Protein AF-A0A5C7Q0C4-F1 (afdb_monomer)

Solvent-accessible surface area (backbone atoms only — not comparable to full-atom values): 9258 Å² total; per-residue (Å²): 86,28,36,40,29,31,13,79,86,42,57,21,66,56,29,25,57,59,43,41,73,70,80,34,58,48,47,46,61,44,38,43,40,74,42,66,44,93,83,44,92,63,40,52,72,41,86,42,77,43,59,62,50,80,38,37,28,36,32,56,54,53,90,86,49,66,60,57,66,54,53,40,36,75,71,54,49,24,75,45,70,42,64,53,96,91,36,72,35,67,39,52,70,66,57,52,50,52,51,50,52,50,31,51,51,38,39,49,55,40,53,48,58,60,64,70,50,72,87,70,46,64,69,42,78,35,30,27,74,51,69,100,58,44,77,37,54,25,32,29,69,38,63,56,64,64,30,28,36,30,28,53,65,94,44,86,87,58,79,68,43,81,41,50,55,89,31,50,86

Sequence (169 aa):
MFLVARSINVSPIRAEALIMQHDVPAYCPKDSLLIRNRGDRHGSLRLHQKPLFPGYVFVLGSERGLQIPDVLQRKGYVVRFVTLAGKYLSLTPNEVLAVSRTEAALYQAANERTRQTPLLKSGDAVTIIRGILSGRKVCVRDVRGRQALVQVTDRPGTAPVFVSLSDLS

Structure (mmCIF, N/CA/C/O backbone):
data_AF-A0A5C7Q0C4-F1
#
_entry.id   AF-A0A5C7Q0C4-F1
#
loop_
_atom_site.group_PDB
_atom_site.id
_atom_site.type_symbol
_atom_site.label_atom_id
_atom_site.label_alt_id
_atom_site.label_comp_id
_atom_site.label_asym_id
_atom_site.label_entity_id
_atom_site.label_seq_id
_atom_site.pdbx_PDB_ins_code
_atom_site.Cartn_x
_atom_site.Cartn_y
_atom_site.Cartn_z
_atom_site.occupancy
_atom_site.B_iso_or_equiv
_atom_site.auth_seq_id
_atom_site.auth_comp_id
_atom_site.auth_asym_id
_atom_site.auth_atom_id
_atom_site.pdbx_PDB_model_num
ATOM 1 N N . MET A 1 1 ? 17.059 4.331 -11.012 1.00 85.25 1 MET A N 1
ATOM 2 C CA . MET A 1 1 ? 15.799 4.851 -11.586 1.00 85.25 1 MET A CA 1
ATOM 3 C C . MET A 1 1 ? 14.764 3.747 -11.478 1.00 85.25 1 MET A C 1
ATOM 5 O O . MET A 1 1 ? 15.151 2.588 -11.582 1.00 85.25 1 MET A O 1
ATOM 9 N N . PHE A 1 2 ? 13.502 4.073 -11.212 1.00 87.94 2 PHE A N 1
ATOM 10 C CA . PHE A 1 2 ? 12.447 3.062 -11.114 1.00 87.94 2 PHE A CA 1
ATOM 11 C C . PHE A 1 2 ? 11.597 3.077 -12.376 1.00 87.94 2 PHE A C 1
ATOM 13 O O . PHE A 1 2 ? 11.107 4.126 -12.766 1.00 87.94 2 PHE A O 1
ATOM 20 N N . LEU A 1 3 ? 11.418 1.931 -13.015 1.00 90.19 3 LEU A N 1
ATOM 21 C CA . LEU A 1 3 ? 10.507 1.758 -14.136 1.00 90.19 3 LEU A CA 1
ATOM 22 C C . LEU A 1 3 ? 9.135 1.349 -13.606 1.00 90.19 3 LEU A C 1
ATOM 24 O O . LEU A 1 3 ? 9.033 0.523 -12.696 1.00 90.19 3 LEU A O 1
ATOM 28 N N . VAL A 1 4 ? 8.073 1.906 -14.182 1.00 90.88 4 VAL A N 1
ATOM 29 C CA . VAL A 1 4 ? 6.704 1.538 -13.805 1.00 90.88 4 VAL A CA 1
ATOM 30 C C . VAL A 1 4 ? 6.261 0.332 -14.624 1.00 90.88 4 VAL A C 1
ATOM 32 O O . VAL A 1 4 ? 6.190 0.387 -15.853 1.00 90.88 4 VAL A O 1
ATOM 35 N N . ALA A 1 5 ? 5.934 -0.762 -13.944 1.00 90.81 5 ALA A N 1
ATOM 36 C CA . ALA A 1 5 ? 5.524 -2.015 -14.557 1.00 90.81 5 ALA A CA 1
ATOM 37 C C . ALA A 1 5 ? 4.072 -2.346 -14.195 1.00 90.81 5 ALA A C 1
ATOM 39 O O . ALA A 1 5 ? 3.643 -2.162 -13.057 1.00 90.81 5 ALA A O 1
ATOM 40 N N . ARG A 1 6 ? 3.295 -2.840 -15.161 1.00 91.12 6 ARG A N 1
ATOM 41 C CA . ARG A 1 6 ? 1.900 -3.244 -14.964 1.00 91.12 6 ARG A CA 1
ATOM 42 C C . ARG A 1 6 ? 1.813 -4.745 -14.689 1.00 91.12 6 ARG A C 1
ATOM 44 O O . ARG A 1 6 ? 2.233 -5.538 -15.526 1.00 91.12 6 ARG A O 1
ATOM 51 N N . SER A 1 7 ? 1.196 -5.136 -13.578 1.00 85.44 7 SER A N 1
ATOM 52 C CA . SER A 1 7 ? 0.879 -6.521 -13.212 1.00 85.44 7 SER A CA 1
ATOM 53 C C . SER A 1 7 ? -0.636 -6.732 -13.215 1.00 85.44 7 SER A C 1
ATOM 55 O O . SER A 1 7 ? -1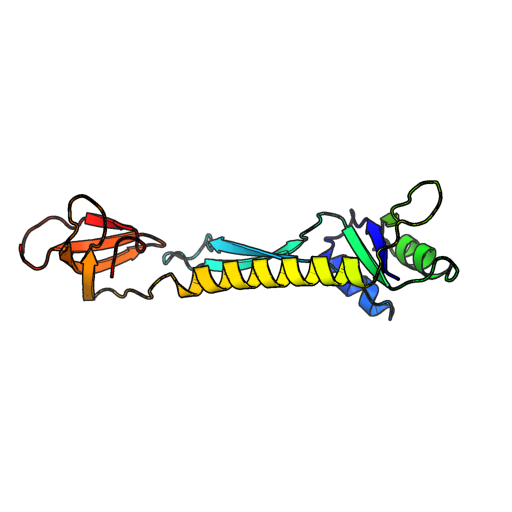.336 -6.180 -12.372 1.00 85.44 7 SER A O 1
ATOM 57 N N . ILE A 1 8 ? -1.158 -7.501 -14.175 1.00 73.94 8 ILE A N 1
ATOM 58 C CA . ILE A 1 8 ? -2.601 -7.817 -14.268 1.00 73.94 8 ILE A CA 1
ATOM 59 C C . ILE A 1 8 ? -2.873 -9.267 -13.845 1.00 73.94 8 ILE A C 1
ATOM 61 O O . ILE A 1 8 ? -3.895 -9.540 -13.226 1.00 73.94 8 ILE A O 1
ATOM 65 N N . ASN A 1 9 ? -1.945 -10.185 -14.135 1.00 77.31 9 ASN A N 1
ATOM 66 C CA . ASN A 1 9 ? -2.131 -11.623 -13.904 1.00 77.31 9 ASN A CA 1
ATOM 67 C C . ASN A 1 9 ? -1.897 -12.041 -12.445 1.00 77.31 9 ASN A C 1
ATOM 69 O O . ASN A 1 9 ? -2.362 -13.091 -12.011 1.00 77.31 9 ASN A O 1
ATOM 73 N N . VAL A 1 10 ? -1.176 -11.222 -11.681 1.00 84.12 10 VAL A N 1
ATOM 74 C CA . VAL A 1 10 ? -0.916 -11.423 -10.254 1.00 84.12 10 VAL A CA 1
ATOM 75 C C . VAL A 1 10 ? -1.104 -10.103 -9.510 1.00 84.12 10 VAL A C 1
ATOM 77 O O . VAL A 1 10 ? -0.961 -9.023 -10.091 1.00 84.12 10 VAL A O 1
ATOM 80 N N . SER A 1 11 ? -1.442 -10.160 -8.217 1.00 89.75 11 SER A N 1
ATOM 81 C CA . SER A 1 11 ? -1.541 -8.935 -7.418 1.00 89.75 11 SER A CA 1
ATOM 82 C C . SER A 1 11 ? -0.186 -8.205 -7.409 1.00 89.75 11 SER A C 1
ATOM 84 O O . SER A 1 11 ? 0.846 -8.870 -7.337 1.00 89.75 11 SER A O 1
ATOM 86 N N . PRO A 1 12 ? -0.142 -6.862 -7.452 1.00 90.81 12 PRO A N 1
ATOM 87 C CA . PRO A 1 12 ? 1.120 -6.116 -7.448 1.00 90.81 12 PRO A CA 1
ATOM 88 C C . PRO A 1 12 ? 2.040 -6.422 -6.261 1.00 90.81 12 PRO A C 1
ATOM 90 O O . PRO A 1 12 ? 3.251 -6.483 -6.427 1.00 90.81 12 PRO A O 1
ATOM 93 N N . ILE A 1 13 ? 1.464 -6.705 -5.087 1.00 92.06 13 ILE A N 1
ATOM 94 C CA . ILE A 1 13 ? 2.213 -7.133 -3.894 1.00 92.06 13 ILE A CA 1
ATOM 95 C C . ILE A 1 13 ? 2.885 -8.495 -4.133 1.00 92.06 13 ILE A C 1
ATOM 97 O O . ILE A 1 13 ? 4.017 -8.723 -3.720 1.00 92.06 13 ILE A O 1
ATOM 101 N N . ARG A 1 14 ? 2.209 -9.414 -4.834 1.00 91.06 14 ARG A N 1
ATOM 102 C CA . ARG A 1 14 ? 2.799 -10.700 -5.221 1.00 91.06 14 ARG A CA 1
ATOM 103 C C . ARG A 1 14 ? 3.819 -10.533 -6.346 1.00 91.06 14 ARG A C 1
ATOM 105 O O . ARG A 1 14 ? 4.831 -11.221 -6.328 1.00 91.06 14 ARG A O 1
ATOM 112 N N . ALA A 1 15 ? 3.570 -9.631 -7.297 1.00 90.81 15 ALA A N 1
ATOM 113 C CA . ALA A 1 15 ? 4.516 -9.296 -8.357 1.00 90.81 15 ALA A CA 1
ATOM 114 C C . ALA A 1 15 ? 5.828 -8.755 -7.777 1.00 90.81 15 ALA A C 1
ATOM 116 O O . ALA A 1 15 ? 6.882 -9.234 -8.165 1.00 90.81 15 ALA A O 1
ATOM 117 N N . GLU A 1 16 ? 5.763 -7.828 -6.813 1.00 93.06 16 GLU A N 1
ATOM 118 C CA . GLU A 1 16 ? 6.921 -7.322 -6.059 1.00 93.06 16 GLU A CA 1
ATOM 119 C C . GLU A 1 16 ? 7.762 -8.478 -5.505 1.00 93.06 16 GLU A C 1
ATOM 121 O O . GLU A 1 16 ? 8.934 -8.604 -5.855 1.00 93.06 16 GLU A O 1
ATOM 126 N N . ALA A 1 17 ? 7.147 -9.377 -4.730 1.00 91.81 17 ALA A N 1
ATOM 127 C CA . ALA A 1 17 ? 7.847 -10.518 -4.143 1.00 91.81 17 ALA A CA 1
ATOM 128 C C . ALA A 1 17 ? 8.463 -11.450 -5.202 1.00 91.81 17 ALA A C 1
ATOM 130 O O . ALA A 1 17 ? 9.594 -11.900 -5.041 1.00 91.81 17 ALA A O 1
ATOM 131 N N . LEU A 1 18 ? 7.739 -11.729 -6.292 1.00 90.12 18 LEU A N 1
ATOM 132 C CA . LEU A 1 18 ? 8.231 -12.577 -7.380 1.00 90.12 18 LEU A CA 1
ATOM 133 C C . LEU A 1 18 ? 9.385 -11.927 -8.141 1.00 90.12 18 LEU A C 1
ATOM 135 O O . LEU A 1 18 ? 10.317 -12.626 -8.501 1.00 90.12 18 LEU A O 1
ATOM 139 N N . ILE A 1 19 ? 9.355 -10.615 -8.376 1.00 89.75 19 ILE A N 1
ATOM 140 C CA . ILE A 1 19 ? 10.435 -9.888 -9.058 1.00 89.75 19 ILE A CA 1
ATOM 141 C C . ILE A 1 19 ? 11.697 -9.875 -8.185 1.00 89.75 19 ILE A C 1
ATOM 143 O O . ILE A 1 19 ? 12.787 -10.145 -8.687 1.00 89.75 19 ILE A O 1
ATOM 147 N N . MET A 1 20 ? 11.543 -9.665 -6.873 1.00 89.56 20 MET A N 1
ATOM 148 C CA . MET A 1 20 ? 12.658 -9.696 -5.920 1.00 89.56 20 MET A CA 1
ATOM 149 C C . MET A 1 20 ? 13.356 -11.063 -5.840 1.00 89.56 20 MET A C 1
ATOM 151 O O . MET A 1 20 ? 14.541 -11.108 -5.532 1.00 89.56 20 MET A O 1
ATOM 155 N N . GLN A 1 21 ? 12.673 -12.170 -6.161 1.00 89.19 21 GLN A N 1
ATOM 156 C CA . GLN A 1 21 ? 13.293 -13.506 -6.249 1.00 89.19 21 GLN A CA 1
ATOM 157 C C . GLN A 1 21 ? 14.274 -13.661 -7.424 1.00 89.19 21 GLN A C 1
ATOM 159 O O . GLN A 1 21 ? 15.003 -14.646 -7.467 1.00 89.19 21 GLN A O 1
ATOM 164 N N . HIS A 1 22 ? 14.277 -12.734 -8.387 1.00 83.56 22 HIS A N 1
ATOM 165 C CA . HIS A 1 22 ? 15.221 -12.712 -9.517 1.00 83.56 22 HIS A CA 1
ATOM 166 C C . HIS A 1 22 ? 16.303 -11.644 -9.317 1.00 83.56 22 HIS A C 1
ATOM 168 O O . HIS A 1 22 ? 16.831 -11.128 -10.297 1.00 83.56 22 HIS A O 1
ATOM 174 N N . ASP A 1 23 ? 16.576 -11.261 -8.065 1.00 85.88 23 ASP A N 1
ATOM 175 C CA . ASP A 1 23 ? 17.553 -10.229 -7.686 1.00 85.88 23 ASP A CA 1
ATOM 176 C C . ASP A 1 23 ? 17.301 -8.856 -8.331 1.00 85.88 23 ASP A C 1
ATOM 178 O O . ASP A 1 23 ? 18.199 -8.024 -8.468 1.00 85.88 23 ASP A O 1
ATOM 182 N N . VAL A 1 24 ? 16.048 -8.584 -8.709 1.00 87.81 24 VAL A N 1
ATOM 183 C CA . VAL A 1 24 ? 15.625 -7.282 -9.221 1.00 87.81 24 VAL A CA 1
ATOM 184 C C . VAL A 1 24 ? 14.886 -6.541 -8.107 1.00 87.81 24 VAL A C 1
ATOM 186 O O . VAL A 1 24 ? 13.803 -6.974 -7.702 1.00 87.81 24 VAL A O 1
ATOM 189 N N . PRO A 1 25 ? 15.412 -5.410 -7.602 1.00 90.44 25 PRO A N 1
ATOM 190 C CA . PRO A 1 25 ? 14.713 -4.649 -6.579 1.00 90.44 25 PRO A CA 1
ATOM 191 C C . PRO A 1 25 ? 13.375 -4.134 -7.115 1.00 90.44 25 PRO A C 1
ATOM 193 O O . PRO A 1 25 ? 13.315 -3.485 -8.161 1.00 90.44 25 PRO A O 1
ATOM 196 N N . ALA A 1 26 ? 12.300 -4.410 -6.385 1.00 92.25 26 ALA A N 1
ATOM 197 C CA . ALA A 1 26 ? 10.957 -3.966 -6.714 1.00 92.25 26 ALA A CA 1
ATOM 198 C C . ALA A 1 26 ? 10.303 -3.336 -5.487 1.00 92.25 26 ALA A C 1
ATOM 200 O O . ALA A 1 26 ? 10.662 -3.633 -4.351 1.00 92.25 26 ALA A O 1
ATOM 201 N N . TYR A 1 27 ? 9.357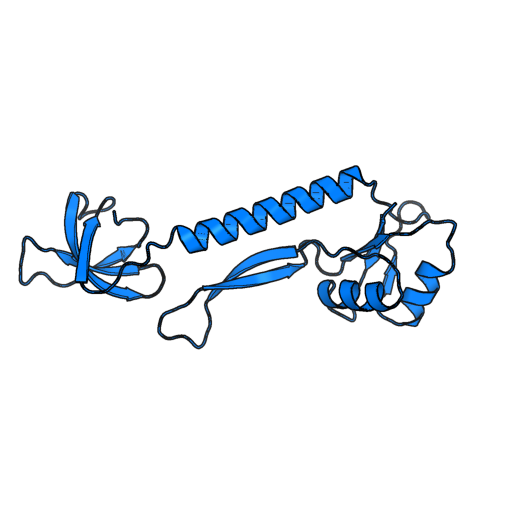 -2.444 -5.741 1.00 94.50 27 TYR A N 1
ATOM 202 C CA . TYR A 1 27 ? 8.612 -1.734 -4.723 1.00 94.50 27 TYR A CA 1
ATOM 203 C C . TYR A 1 27 ? 7.155 -1.598 -5.163 1.00 94.50 27 TYR A C 1
ATOM 205 O O . TYR A 1 27 ? 6.847 -1.020 -6.208 1.00 94.50 27 TYR A O 1
ATOM 213 N N . CYS A 1 28 ? 6.244 -2.149 -4.369 1.00 94.69 28 CYS A N 1
ATOM 214 C CA . CYS A 1 28 ? 4.806 -1.973 -4.517 1.00 94.69 28 CYS A CA 1
ATOM 215 C C . CYS A 1 28 ? 4.306 -1.128 -3.340 1.00 94.69 28 CYS A C 1
ATOM 217 O O . CYS A 1 28 ? 4.139 -1.682 -2.255 1.00 94.69 28 CYS A O 1
ATOM 219 N N . PRO A 1 29 ? 4.005 0.169 -3.536 1.00 93.81 29 PRO A N 1
ATOM 220 C CA . PRO A 1 29 ? 3.433 1.001 -2.482 1.00 93.81 29 PRO A CA 1
ATOM 221 C C . PRO A 1 29 ? 2.095 0.439 -1.988 1.00 93.81 29 PRO A C 1
ATOM 223 O O . PRO A 1 29 ? 1.243 0.055 -2.803 1.00 93.81 29 PRO A O 1
ATOM 226 N N . LYS A 1 30 ? 1.891 0.395 -0.668 1.00 93.88 30 LYS A N 1
ATOM 227 C CA . LYS A 1 30 ? 0.708 -0.215 -0.040 1.00 93.88 30 LYS A CA 1
ATOM 228 C C . LYS A 1 30 ? -0.153 0.851 0.638 1.00 93.88 30 LYS A C 1
ATOM 230 O O . LYS A 1 30 ? 0.337 1.774 1.275 1.00 93.88 30 LYS A O 1
ATOM 235 N N . ASP A 1 31 ? -1.464 0.707 0.507 1.00 90.38 31 ASP A N 1
ATOM 236 C CA . ASP A 1 31 ? -2.463 1.403 1.311 1.00 90.38 31 ASP A CA 1
ATOM 237 C C . ASP A 1 31 ? -2.862 0.501 2.484 1.00 90.38 31 ASP A C 1
ATOM 239 O O . ASP A 1 31 ? -3.152 -0.689 2.309 1.00 90.38 31 ASP A O 1
ATOM 243 N N . SER A 1 32 ? -2.855 1.075 3.682 1.00 87.50 32 SER A N 1
ATOM 244 C CA . SER A 1 32 ? -3.148 0.384 4.931 1.00 87.50 32 SER A CA 1
ATOM 245 C C . SER A 1 32 ? -4.564 0.719 5.376 1.00 87.50 32 SER A C 1
ATOM 247 O O . SER A 1 32 ? -4.872 1.847 5.752 1.00 87.50 32 SER A O 1
ATOM 249 N N . LEU A 1 33 ? -5.439 -0.281 5.361 1.00 81.31 33 LEU A N 1
ATOM 250 C CA . LEU A 1 33 ? -6.840 -0.147 5.738 1.00 81.31 33 LEU A CA 1
ATOM 251 C C . LEU A 1 33 ? -7.164 -1.013 6.946 1.00 81.31 33 LEU A C 1
ATOM 253 O O . LEU A 1 33 ? -6.656 -2.119 7.091 1.00 81.31 33 LEU A O 1
ATOM 257 N N . LEU A 1 34 ? -8.082 -0.545 7.786 1.00 78.19 34 LEU A N 1
ATOM 258 C CA . LEU A 1 34 ? -8.664 -1.376 8.833 1.00 78.19 34 LEU A CA 1
ATOM 259 C C . LEU A 1 34 ? -9.902 -2.080 8.294 1.00 78.19 34 LEU A C 1
ATOM 261 O O . LEU A 1 34 ? -10.876 -1.429 7.917 1.00 78.19 34 LEU A O 1
ATOM 265 N N . ILE A 1 35 ? -9.872 -3.409 8.282 1.00 77.62 35 ILE A N 1
ATOM 266 C CA . ILE A 1 35 ? -11.001 -4.242 7.872 1.00 77.62 35 ILE A CA 1
ATOM 267 C C . ILE A 1 35 ? -11.511 -5.009 9.089 1.00 77.62 35 ILE A C 1
ATOM 269 O O . ILE A 1 35 ? -10.739 -5.518 9.901 1.00 77.62 35 ILE A O 1
ATOM 273 N N . ARG A 1 36 ? -12.836 -5.093 9.221 1.00 66.62 36 ARG A N 1
ATOM 274 C CA . ARG A 1 36 ? -13.491 -5.890 10.261 1.00 66.62 36 ARG A CA 1
ATOM 275 C C . ARG A 1 36 ? -13.414 -7.374 9.904 1.00 66.62 36 ARG A C 1
ATOM 277 O O . ARG A 1 36 ? -13.800 -7.760 8.800 1.00 66.62 36 ARG A O 1
ATOM 284 N N . ASN A 1 37 ? -12.990 -8.213 10.846 1.00 69.00 37 ASN A N 1
ATOM 285 C CA . ASN A 1 37 ? -13.086 -9.661 10.672 1.00 69.00 37 ASN A CA 1
ATOM 286 C C . ASN A 1 37 ? -14.556 -10.085 10.587 1.00 69.00 37 ASN A C 1
ATOM 288 O O . ASN A 1 37 ? -15.312 -9.923 11.543 1.00 69.00 37 ASN A O 1
ATOM 292 N N . ARG A 1 38 ? -14.958 -10.675 9.456 1.00 57.16 38 ARG A N 1
ATOM 293 C CA . ARG A 1 38 ? -16.337 -11.149 9.236 1.00 57.16 38 ARG A CA 1
ATOM 294 C C . ARG A 1 38 ? -16.728 -12.386 10.065 1.00 57.16 38 ARG A C 1
ATOM 296 O O . ARG A 1 38 ? -17.880 -12.787 10.004 1.00 57.16 38 ARG A O 1
ATOM 303 N N . GLY A 1 39 ? -15.815 -12.957 10.851 1.00 58.50 39 GLY A N 1
ATOM 304 C CA . GLY A 1 39 ? -16.079 -14.115 11.719 1.00 58.50 39 GLY A CA 1
ATOM 305 C C . GLY A 1 39 ? -15.973 -13.840 13.218 1.00 58.50 39 GLY A C 1
ATOM 306 O O . GLY A 1 39 ? -16.218 -14.739 14.014 1.00 58.50 39 GLY A O 1
ATOM 307 N N . ASP A 1 40 ? -15.604 -12.623 13.621 1.00 58.91 40 ASP A N 1
ATOM 308 C CA . ASP A 1 40 ? -15.377 -12.313 15.030 1.00 58.91 40 ASP A CA 1
ATOM 309 C C . ASP A 1 40 ? -16.600 -11.609 15.633 1.00 58.91 40 ASP A C 1
ATOM 311 O O . ASP A 1 40 ? -16.951 -10.491 15.234 1.00 58.91 40 ASP A O 1
ATOM 315 N N . ARG A 1 41 ? -17.245 -12.258 16.612 1.00 55.09 41 ARG A N 1
ATOM 316 C CA . ARG A 1 41 ? -18.397 -11.706 17.351 1.00 55.09 41 ARG A CA 1
ATOM 317 C C . ARG A 1 41 ? -18.033 -10.410 18.082 1.00 55.09 41 ARG A C 1
ATOM 319 O O . ARG A 1 41 ? -18.901 -9.561 18.262 1.00 55.09 41 ARG A O 1
ATOM 326 N N . HIS A 1 42 ? -16.754 -10.220 18.409 1.00 56.66 42 HIS A N 1
ATOM 327 C CA . HIS A 1 42 ? -16.241 -9.021 19.073 1.00 56.66 42 HIS A CA 1
ATOM 328 C C . HIS A 1 42 ? -15.833 -7.907 18.097 1.00 56.66 42 HIS A C 1
ATOM 330 O O . HIS A 1 42 ? -15.504 -6.801 18.517 1.00 56.66 42 HIS A O 1
ATOM 336 N N . GLY A 1 43 ? -15.913 -8.149 16.782 1.00 60.75 43 GLY A N 1
ATOM 337 C CA . GLY A 1 43 ? -15.687 -7.121 15.769 1.00 60.75 43 GLY A CA 1
ATOM 338 C C . GLY A 1 43 ? -14.247 -6.615 15.688 1.00 60.75 43 GLY A C 1
ATOM 339 O O . GLY A 1 43 ? -14.058 -5.443 15.359 1.00 60.75 43 GLY A O 1
ATOM 340 N N . SER A 1 44 ? -13.251 -7.472 15.953 1.00 68.62 44 SER A N 1
ATOM 341 C CA . SER A 1 44 ? -11.839 -7.094 15.847 1.00 68.62 44 SER A CA 1
ATOM 342 C C . SER A 1 44 ? -11.505 -6.485 14.480 1.00 68.62 44 SER A C 1
ATOM 344 O O . SER A 1 44 ? -11.925 -6.967 13.417 1.00 68.62 44 SER A O 1
ATOM 346 N N . LEU A 1 45 ? -10.750 -5.388 14.525 1.00 70.38 45 LEU A N 1
ATOM 347 C CA . LEU A 1 45 ? -10.192 -4.730 13.352 1.00 70.38 45 LEU A CA 1
ATOM 348 C C . LEU A 1 45 ? -8.824 -5.341 13.060 1.00 70.38 45 LEU A C 1
ATOM 350 O O . LEU A 1 45 ? -7.986 -5.457 13.952 1.00 70.38 45 LEU A O 1
ATOM 354 N N . ARG A 1 46 ? -8.590 -5.715 11.804 1.00 77.62 46 ARG A N 1
ATOM 355 C CA . ARG A 1 46 ? -7.270 -6.113 11.315 1.00 77.62 46 ARG A CA 1
ATOM 356 C C . ARG A 1 46 ? -6.765 -5.092 10.318 1.00 77.62 46 ARG A C 1
ATOM 358 O O . ARG A 1 46 ? -7.519 -4.616 9.468 1.00 77.62 46 ARG A O 1
ATOM 365 N N . LEU A 1 47 ? -5.476 -4.795 10.421 1.00 82.00 47 LEU A N 1
ATOM 366 C CA . LEU A 1 47 ? -4.779 -4.049 9.395 1.00 82.00 47 LEU A CA 1
ATOM 367 C C . LEU A 1 47 ? -4.663 -4.929 8.149 1.00 82.00 47 LEU A C 1
ATOM 369 O O . LEU A 1 47 ? -4.171 -6.054 8.208 1.00 82.00 47 LEU A O 1
ATOM 373 N N . HIS A 1 48 ? -5.145 -4.418 7.031 1.00 85.50 48 HIS A N 1
ATOM 374 C CA . HIS A 1 48 ? -5.080 -5.046 5.730 1.00 85.50 48 HIS A CA 1
ATOM 375 C C . HIS A 1 48 ? -4.341 -4.120 4.775 1.00 85.50 48 HIS A C 1
ATOM 377 O O . HIS A 1 48 ? -4.649 -2.932 4.690 1.00 85.50 48 HIS A O 1
ATOM 383 N N . GLN A 1 49 ? -3.378 -4.675 4.049 1.00 88.25 49 GLN A N 1
ATOM 384 C CA . GLN A 1 49 ? -2.609 -3.943 3.056 1.00 88.25 49 GLN A CA 1
ATOM 385 C C . GLN A 1 49 ? -3.124 -4.283 1.663 1.00 88.25 49 GLN A C 1
ATOM 387 O O . GLN A 1 49 ? -3.205 -5.454 1.290 1.00 88.25 49 GLN A O 1
ATOM 392 N N . LYS A 1 50 ? -3.445 -3.254 0.885 1.00 91.62 50 LYS A N 1
ATOM 393 C CA . LYS A 1 50 ? -3.767 -3.370 -0.542 1.00 91.62 50 LYS A CA 1
ATOM 394 C C . LYS A 1 50 ? -2.794 -2.508 -1.355 1.00 91.62 50 LYS A C 1
ATOM 396 O O . LYS A 1 50 ? -2.205 -1.594 -0.793 1.00 91.62 50 LYS A O 1
ATOM 401 N N . PRO A 1 51 ? -2.611 -2.742 -2.661 1.00 92.50 51 PRO A N 1
ATOM 402 C CA . PRO A 1 51 ? -1.789 -1.861 -3.489 1.00 92.50 51 PRO A CA 1
ATOM 403 C C . PRO A 1 51 ? -2.360 -0.437 -3.521 1.00 92.50 51 PRO A C 1
ATOM 405 O O . PRO A 1 51 ? -3.556 -0.268 -3.768 1.00 92.50 51 PRO A O 1
ATOM 408 N N . LEU A 1 52 ? -1.510 0.574 -3.323 1.00 92.62 52 LEU A N 1
ATOM 409 C CA . LEU A 1 52 ? -1.885 1.987 -3.470 1.00 92.62 52 LEU A CA 1
ATOM 410 C C . LEU A 1 52 ? -2.203 2.324 -4.935 1.00 92.62 52 LEU A C 1
ATOM 412 O O . LEU A 1 52 ? -3.138 3.070 -5.215 1.00 92.62 52 LEU A O 1
ATOM 416 N N . PHE A 1 53 ? -1.470 1.707 -5.867 1.00 92.69 53 PHE A N 1
ATOM 417 C CA . PHE A 1 53 ? -1.704 1.786 -7.308 1.00 92.69 53 PHE A CA 1
ATOM 418 C C . PHE A 1 53 ? -2.081 0.399 -7.845 1.00 92.69 53 PHE A C 1
ATOM 420 O O . PHE A 1 53 ? -1.202 -0.412 -8.154 1.00 92.69 53 PHE A O 1
ATOM 427 N N . PRO A 1 54 ? -3.385 0.076 -7.943 1.00 91.25 54 PRO A N 1
ATOM 428 C CA . PRO A 1 54 ? -3.828 -1.226 -8.417 1.00 91.25 54 PRO A CA 1
ATOM 429 C C . PRO A 1 54 ? -3.260 -1.552 -9.798 1.00 91.25 54 PRO A C 1
ATOM 431 O O . PRO A 1 54 ? -3.389 -0.783 -10.748 1.00 91.25 54 PRO A O 1
ATOM 434 N N . GLY A 1 55 ? -2.639 -2.723 -9.900 1.00 91.44 55 GLY A N 1
ATOM 435 C CA . GLY A 1 55 ? -2.040 -3.212 -11.133 1.00 91.44 55 GLY A CA 1
ATOM 436 C C . GLY A 1 55 ? -0.650 -2.664 -11.455 1.00 91.44 55 GLY A C 1
ATOM 437 O O . GLY A 1 55 ? -0.169 -2.972 -12.539 1.00 91.44 55 GLY A O 1
ATOM 438 N N . TYR A 1 56 ? 0.007 -1.906 -10.570 1.00 94.06 56 TYR A N 1
ATOM 439 C CA . TYR A 1 56 ? 1.338 -1.342 -10.829 1.00 94.06 56 TYR A CA 1
ATOM 440 C C . TYR A 1 56 ? 2.369 -1.714 -9.762 1.00 94.06 56 TYR A C 1
ATOM 442 O O . TYR A 1 56 ? 2.062 -1.755 -8.574 1.00 94.06 56 TYR A O 1
ATOM 450 N N . VAL A 1 57 ? 3.604 -1.950 -10.202 1.00 94.00 57 VAL A N 1
ATOM 451 C CA . VAL A 1 57 ? 4.789 -2.183 -9.368 1.00 94.00 57 VAL A CA 1
ATOM 452 C C . VAL A 1 57 ? 5.949 -1.353 -9.915 1.00 94.00 57 VAL A C 1
ATOM 454 O O . VAL A 1 57 ? 6.082 -1.184 -11.129 1.00 94.00 57 VAL A O 1
ATOM 457 N N . PHE A 1 58 ? 6.771 -0.797 -9.034 1.00 94.31 58 PHE A N 1
ATOM 458 C CA . PHE A 1 58 ? 7.957 -0.035 -9.409 1.00 94.31 58 PHE A CA 1
ATOM 459 C C . PHE A 1 58 ? 9.164 -0.961 -9.379 1.00 94.31 58 PHE A C 1
ATOM 461 O O . PHE A 1 58 ? 9.388 -1.657 -8.397 1.00 94.31 58 PHE A O 1
ATOM 468 N N . VAL A 1 59 ? 9.940 -0.986 -10.453 1.00 91.44 59 VAL A N 1
ATOM 469 C CA . VAL A 1 59 ? 11.064 -1.913 -10.618 1.00 91.44 59 VAL A CA 1
ATOM 470 C C . VAL A 1 59 ? 12.333 -1.101 -10.788 1.00 91.44 59 VAL A C 1
ATOM 472 O O . VAL A 1 59 ? 12.406 -0.252 -11.674 1.00 91.44 59 VAL A O 1
ATOM 475 N N . LEU A 1 60 ? 13.340 -1.327 -9.953 1.00 88.69 60 LEU A N 1
ATOM 476 C CA . LEU A 1 60 ? 14.629 -0.673 -10.121 1.00 88.69 60 LEU A CA 1
ATOM 477 C C . LEU A 1 60 ? 15.306 -1.231 -11.376 1.00 88.69 60 LEU A C 1
ATOM 479 O O . LEU A 1 60 ? 15.559 -2.428 -11.485 1.00 88.69 60 LEU A O 1
ATOM 483 N N . GLY A 1 61 ? 15.603 -0.355 -12.330 1.00 82.69 61 GLY A N 1
ATOM 484 C CA . GLY A 1 61 ? 16.192 -0.756 -13.601 1.00 82.69 61 GLY A CA 1
ATOM 485 C C . GLY A 1 61 ? 16.782 0.419 -14.367 1.00 82.69 61 GLY A C 1
ATOM 486 O O . GLY A 1 61 ? 16.699 1.577 -13.947 1.00 82.69 61 GLY A O 1
ATOM 487 N N . SER A 1 62 ? 17.398 0.113 -15.505 1.00 73.69 62 SER A N 1
ATOM 488 C CA . SER A 1 62 ? 17.854 1.115 -16.466 1.00 73.69 62 SER A CA 1
ATOM 489 C C . SER A 1 62 ? 17.259 0.824 -17.838 1.00 73.69 62 SER A C 1
ATOM 491 O O . SER A 1 62 ? 17.083 -0.337 -18.200 1.00 73.69 62 SER A O 1
ATOM 493 N N . GLU A 1 63 ? 16.992 1.868 -18.624 1.00 65.88 63 GLU A N 1
ATOM 494 C CA . GLU A 1 63 ? 16.524 1.711 -20.010 1.00 65.88 63 GLU A CA 1
ATOM 495 C C . GLU A 1 63 ? 17.556 0.986 -20.893 1.00 65.88 63 GLU A C 1
ATOM 497 O O . GLU A 1 63 ? 17.193 0.319 -21.855 1.00 65.88 63 GLU A O 1
ATOM 502 N N . ARG A 1 64 ? 18.848 1.083 -20.540 1.00 62.91 64 ARG A N 1
ATOM 503 C CA . ARG A 1 64 ? 19.950 0.386 -21.225 1.00 62.91 64 ARG A CA 1
ATOM 504 C C . ARG A 1 64 ? 20.069 -1.087 -20.819 1.00 62.91 64 ARG A C 1
ATOM 506 O O . ARG A 1 64 ? 20.666 -1.873 -21.547 1.00 62.91 64 ARG A O 1
ATOM 513 N N . GLY A 1 65 ? 19.492 -1.471 -19.681 1.00 60.78 65 GLY A N 1
ATOM 514 C CA . GLY A 1 65 ? 19.413 -2.845 -19.189 1.00 60.78 65 GLY A CA 1
ATOM 515 C C . GLY A 1 65 ? 18.269 -3.607 -19.852 1.00 60.78 65 GLY A C 1
ATOM 516 O O . GLY A 1 65 ? 17.357 -4.061 -19.165 1.00 60.78 65 GLY A O 1
ATOM 517 N N . LEU A 1 66 ? 18.325 -3.734 -21.183 1.00 54.38 66 LEU A N 1
ATOM 518 C CA . LEU A 1 66 ? 17.284 -4.308 -22.053 1.00 54.38 66 LEU A CA 1
ATOM 519 C C . LEU A 1 66 ? 16.792 -5.707 -21.631 1.00 54.38 66 LEU A C 1
ATOM 521 O O . LEU A 1 66 ? 15.714 -6.122 -22.035 1.00 54.38 66 LEU A O 1
ATOM 525 N N . GLN A 1 67 ? 17.536 -6.426 -20.789 1.00 65.69 67 GLN A N 1
ATOM 526 C CA . GLN A 1 67 ? 17.177 -7.778 -20.364 1.00 65.69 67 GLN A CA 1
ATOM 527 C C . GLN A 1 67 ? 16.118 -7.821 -19.253 1.00 65.69 67 GLN A C 1
ATOM 529 O O . GLN A 1 67 ? 15.328 -8.761 -19.212 1.00 65.69 67 GLN A O 1
ATOM 534 N N . ILE A 1 68 ? 16.055 -6.822 -18.364 1.00 72.06 68 ILE A N 1
ATOM 535 C CA . ILE A 1 68 ? 15.127 -6.864 -17.218 1.00 72.06 68 ILE A CA 1
ATOM 536 C C . ILE A 1 68 ? 13.665 -6.799 -17.691 1.00 72.06 68 ILE A C 1
ATOM 538 O O . ILE A 1 68 ? 12.873 -7.640 -17.254 1.00 72.06 68 ILE A O 1
ATOM 542 N N . PRO A 1 69 ? 13.277 -5.882 -18.606 1.00 75.00 69 PRO A N 1
ATOM 543 C CA . PRO A 1 69 ? 11.902 -5.835 -19.080 1.00 75.00 69 PRO A CA 1
ATOM 544 C C . PRO A 1 69 ? 11.445 -7.130 -19.753 1.00 75.00 69 PRO A C 1
ATOM 546 O O . PRO A 1 69 ? 10.350 -7.614 -19.464 1.00 75.00 69 PRO A O 1
ATOM 549 N N . ASP A 1 70 ? 12.305 -7.719 -20.582 1.00 76.12 70 ASP A N 1
ATOM 550 C CA . ASP A 1 70 ? 11.999 -8.933 -21.335 1.00 76.12 70 ASP A CA 1
ATOM 551 C C . ASP A 1 70 ? 11.901 -10.165 -20.431 1.00 76.12 70 ASP A C 1
ATOM 553 O O . ASP A 1 70 ? 10.984 -10.974 -20.582 1.00 76.12 70 ASP A O 1
ATOM 557 N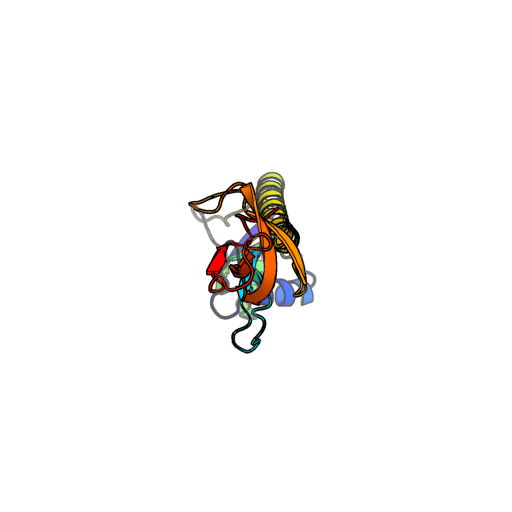 N . VAL A 1 71 ? 12.808 -10.312 -19.460 1.00 77.75 71 VAL A N 1
ATOM 558 C CA . VAL A 1 71 ? 12.791 -11.436 -18.510 1.00 77.75 71 VAL A CA 1
ATOM 559 C C . VAL A 1 71 ? 11.528 -11.392 -17.653 1.00 77.75 71 VAL A C 1
ATOM 561 O O . VAL A 1 71 ? 10.833 -12.403 -17.532 1.00 77.75 71 VAL A O 1
ATOM 564 N N . LEU A 1 72 ? 11.188 -10.225 -17.100 1.00 80.44 72 LEU A N 1
ATOM 565 C CA . LEU A 1 72 ? 10.015 -10.081 -16.235 1.00 80.44 72 LEU A CA 1
ATOM 566 C C . LEU A 1 72 ? 8.694 -10.258 -16.998 1.00 80.44 72 LEU A C 1
ATOM 568 O O . LEU A 1 72 ? 7.741 -10.810 -16.438 1.00 80.44 72 LEU A O 1
ATOM 572 N N . GLN A 1 73 ? 8.648 -9.854 -18.273 1.00 81.88 73 GLN A N 1
ATOM 573 C CA . GLN A 1 73 ? 7.500 -10.106 -19.149 1.00 81.88 73 GLN A CA 1
ATOM 574 C C . GLN A 1 73 ? 7.358 -11.584 -19.517 1.00 81.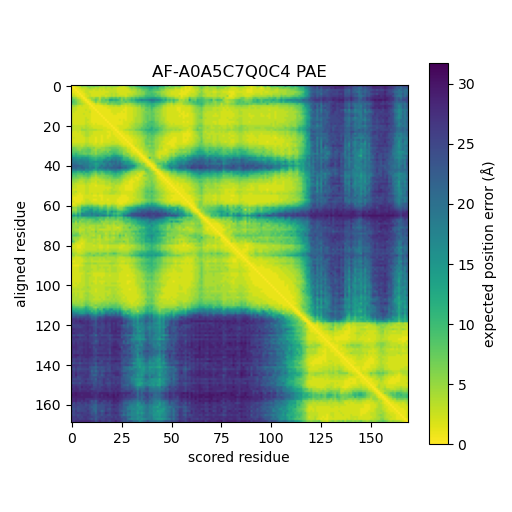88 73 GLN A C 1
ATOM 576 O O . GLN A 1 73 ? 6.275 -12.148 -19.372 1.00 81.88 73 GLN A O 1
ATOM 581 N N . ARG A 1 74 ? 8.449 -12.254 -19.915 1.00 81.62 74 ARG A N 1
ATOM 582 C CA . ARG A 1 74 ? 8.434 -13.692 -20.252 1.00 81.62 74 ARG A CA 1
ATOM 583 C C . ARG A 1 74 ? 8.033 -14.573 -19.071 1.00 81.62 74 ARG A C 1
ATOM 585 O O . ARG A 1 74 ? 7.396 -15.601 -19.268 1.00 81.62 74 ARG A O 1
ATOM 592 N N . LYS A 1 75 ? 8.389 -14.179 -17.845 1.00 80.38 75 LYS A N 1
ATOM 593 C CA . LYS A 1 75 ? 7.985 -14.881 -16.615 1.00 80.38 75 LYS A CA 1
ATOM 594 C C . LYS A 1 75 ? 6.517 -14.644 -16.234 1.00 80.38 75 LYS A C 1
ATOM 596 O O . LYS A 1 75 ? 6.010 -15.323 -15.347 1.00 80.38 75 LYS A O 1
ATOM 601 N N . GLY A 1 76 ? 5.833 -13.696 -16.879 1.00 81.12 76 GLY A N 1
ATOM 602 C CA . GLY A 1 76 ? 4.420 -13.396 -16.641 1.00 81.12 76 GLY A CA 1
ATOM 603 C C . GLY A 1 76 ? 4.134 -12.607 -15.358 1.00 81.12 76 GLY A C 1
ATOM 604 O O . GLY A 1 76 ? 2.966 -12.419 -15.015 1.00 81.12 76 GLY A O 1
ATOM 605 N N . TYR A 1 77 ? 5.167 -12.131 -14.653 1.00 83.19 77 TYR A N 1
ATOM 606 C CA . TYR A 1 77 ? 5.016 -11.298 -13.448 1.00 83.19 77 TYR A CA 1
ATOM 607 C C . TYR A 1 77 ? 4.608 -9.868 -13.798 1.00 83.19 77 TYR A C 1
ATOM 609 O O . TYR A 1 77 ? 3.885 -9.210 -13.054 1.00 83.19 77 TYR A O 1
ATOM 617 N N . VAL A 1 78 ? 5.076 -9.398 -14.952 1.00 82.12 78 VAL A N 1
ATOM 618 C CA . VAL A 1 78 ? 4.771 -8.092 -15.523 1.00 82.12 78 VAL A CA 1
ATOM 619 C C . VAL A 1 78 ? 4.118 -8.325 -16.877 1.00 82.12 78 VAL A C 1
ATOM 621 O O . VAL A 1 78 ? 4.620 -9.083 -17.693 1.00 82.12 78 VAL A O 1
ATOM 624 N N . VAL A 1 79 ? 3.000 -7.658 -17.137 1.00 82.56 79 VAL A N 1
ATOM 625 C CA . VAL A 1 79 ? 2.332 -7.700 -18.446 1.00 82.56 79 VAL A CA 1
ATOM 626 C C . VAL A 1 79 ? 3.028 -6.770 -19.430 1.00 82.56 79 VAL A C 1
ATOM 628 O O . VAL A 1 79 ? 3.217 -7.113 -20.588 1.00 82.56 79 VAL A O 1
ATOM 631 N N . ARG A 1 80 ? 3.377 -5.566 -18.971 1.00 88.31 80 ARG A N 1
ATOM 632 C CA . ARG A 1 80 ? 4.102 -4.562 -19.756 1.00 88.31 80 ARG A CA 1
ATOM 633 C C . ARG A 1 80 ? 4.681 -3.490 -18.854 1.00 88.31 80 ARG A C 1
ATOM 635 O O . ARG A 1 80 ? 4.129 -3.218 -17.788 1.00 88.31 80 ARG A O 1
ATOM 642 N N . PHE A 1 81 ? 5.725 -2.826 -19.323 1.00 90.00 81 PHE A N 1
ATOM 643 C CA . PHE A 1 81 ? 6.165 -1.564 -18.738 1.00 90.00 81 PHE A CA 1
ATOM 644 C C . PHE A 1 81 ? 5.317 -0.421 -19.290 1.00 90.00 81 PHE A C 1
ATOM 646 O O . PHE A 1 81 ? 4.874 -0.456 -20.440 1.00 90.00 81 PHE A O 1
ATOM 653 N N . VAL A 1 82 ? 5.037 0.565 -18.445 1.00 91.00 82 VAL A N 1
ATOM 654 C CA . VAL A 1 82 ? 4.342 1.785 -18.853 1.00 91.00 82 VAL A CA 1
ATOM 655 C C . VAL A 1 82 ? 5.315 2.618 -19.672 1.00 91.00 82 VAL A C 1
ATOM 657 O O . VAL A 1 82 ? 6.486 2.725 -19.314 1.00 91.00 82 VAL A O 1
ATOM 660 N N . THR A 1 83 ? 4.841 3.196 -20.770 1.00 90.75 83 THR A N 1
ATOM 661 C CA . THR A 1 83 ? 5.645 4.046 -21.645 1.00 90.75 83 THR A CA 1
ATOM 662 C C . THR A 1 83 ? 4.994 5.413 -21.823 1.00 90.75 83 THR A C 1
ATOM 664 O O . THR A 1 83 ? 3.770 5.542 -21.799 1.00 90.75 83 THR A O 1
ATOM 667 N N . LEU A 1 84 ? 5.822 6.440 -21.996 1.00 88.12 84 LEU A N 1
ATOM 668 C CA . LEU A 1 84 ? 5.428 7.810 -22.307 1.00 88.12 84 LEU A CA 1
ATOM 669 C C . LEU A 1 84 ? 6.290 8.292 -23.479 1.00 88.12 84 LEU A C 1
ATOM 671 O O . LEU A 1 84 ? 7.516 8.244 -23.404 1.00 88.12 84 LEU A O 1
ATOM 675 N N . ALA A 1 85 ? 5.656 8.712 -24.579 1.00 89.06 85 ALA A N 1
ATOM 676 C CA . ALA A 1 85 ? 6.344 9.150 -25.802 1.00 89.06 85 ALA A CA 1
ATOM 677 C C . ALA A 1 85 ? 7.398 8.143 -26.326 1.00 89.06 85 ALA A C 1
ATOM 679 O O . ALA A 1 85 ? 8.499 8.517 -26.725 1.00 89.06 85 ALA A O 1
ATOM 680 N N . GLY A 1 86 ? 7.072 6.845 -26.287 1.00 84.44 86 GLY A N 1
ATOM 681 C CA . GLY A 1 86 ? 7.950 5.770 -26.769 1.00 84.44 86 GLY A CA 1
ATOM 682 C C . GLY A 1 86 ? 9.105 5.393 -25.832 1.00 84.44 86 GLY A C 1
ATOM 683 O O . GLY A 1 86 ? 9.856 4.478 -26.154 1.00 84.44 86 GLY A O 1
ATOM 684 N N . LYS A 1 87 ? 9.235 6.048 -24.672 1.00 86.19 87 LYS A N 1
ATOM 685 C CA . LYS A 1 87 ? 10.230 5.728 -23.634 1.00 86.19 87 LYS A CA 1
ATOM 686 C C . LYS A 1 87 ? 9.569 5.091 -22.426 1.00 86.19 87 LYS A C 1
ATOM 688 O O . LYS A 1 87 ? 8.367 5.270 -22.227 1.00 86.19 87 LYS A O 1
ATOM 693 N N . TYR A 1 88 ? 10.322 4.352 -21.617 1.00 88.69 88 TYR A N 1
ATOM 694 C CA . TYR A 1 88 ? 9.758 3.785 -20.396 1.00 88.69 88 TYR A CA 1
ATOM 695 C C . TYR A 1 88 ? 9.421 4.903 -19.412 1.00 88.69 88 TYR A C 1
ATOM 697 O O . TYR A 1 88 ? 10.188 5.844 -19.223 1.00 88.69 88 TYR A O 1
ATOM 705 N N . LEU A 1 89 ? 8.257 4.803 -18.773 1.00 90.38 89 LEU A N 1
ATOM 706 C CA . LEU A 1 89 ? 7.903 5.704 -17.691 1.00 90.38 89 LEU A CA 1
ATOM 707 C C . LEU A 1 89 ? 8.831 5.410 -16.516 1.00 90.38 89 LEU A C 1
ATOM 709 O O . LEU A 1 89 ? 8.745 4.356 -15.875 1.00 90.38 89 LEU A O 1
ATOM 713 N N . SER A 1 90 ? 9.711 6.365 -16.256 1.00 90.00 90 SER A N 1
ATOM 714 C CA . SER A 1 90 ? 10.675 6.313 -15.178 1.00 90.00 90 SER A CA 1
ATOM 715 C C . SER A 1 90 ? 10.307 7.262 -14.050 1.00 90.00 90 SER A C 1
ATOM 717 O O . SER A 1 90 ? 10.057 8.439 -14.298 1.00 90.00 90 SER A O 1
ATOM 719 N N . LEU A 1 91 ? 10.378 6.774 -12.819 1.00 91.50 91 LEU A N 1
ATOM 720 C CA . LEU A 1 91 ? 10.308 7.573 -11.607 1.00 91.50 91 LEU A CA 1
ATOM 721 C C . LEU A 1 91 ? 11.720 7.855 -11.087 1.00 91.50 91 LEU A C 1
ATOM 723 O O . LEU A 1 91 ? 12.592 6.972 -10.998 1.00 91.50 91 LEU A O 1
ATOM 727 N N . THR A 1 92 ? 11.932 9.110 -10.722 1.00 92.19 92 THR A N 1
ATOM 728 C CA . THR A 1 92 ? 13.102 9.574 -9.986 1.00 92.19 92 THR A CA 1
ATOM 729 C C . THR A 1 92 ? 13.081 9.029 -8.552 1.00 92.19 92 THR A C 1
ATOM 731 O O . THR A 1 92 ? 12.016 8.715 -8.011 1.00 92.19 92 THR A O 1
ATOM 734 N N . PRO A 1 93 ? 14.245 8.937 -7.881 1.00 90.88 93 PRO A N 1
ATOM 735 C CA . PRO A 1 93 ? 14.290 8.554 -6.470 1.00 90.88 93 PRO A CA 1
ATOM 736 C C . PRO A 1 93 ? 13.411 9.444 -5.578 1.00 90.88 93 PRO A C 1
ATOM 738 O O . PRO A 1 93 ? 12.783 8.943 -4.652 1.00 90.88 93 PRO A O 1
ATOM 741 N N . ASN A 1 94 ? 13.312 10.741 -5.888 1.00 93.38 94 ASN A N 1
ATOM 742 C CA . ASN A 1 94 ? 12.505 11.690 -5.121 1.00 93.38 94 ASN A CA 1
ATOM 743 C C . ASN A 1 94 ? 11.001 11.411 -5.231 1.00 93.38 94 ASN A C 1
ATOM 745 O O . ASN A 1 94 ? 10.295 11.505 -4.231 1.00 93.38 94 ASN A O 1
ATOM 749 N N . GLU A 1 95 ? 10.509 11.024 -6.409 1.00 93.69 95 GLU A N 1
ATOM 750 C CA . GLU A 1 95 ? 9.101 10.645 -6.596 1.00 93.69 95 GLU A CA 1
ATOM 751 C C . GLU A 1 95 ? 8.766 9.358 -5.839 1.00 93.69 95 GLU A C 1
ATOM 753 O O . GLU A 1 95 ? 7.743 9.282 -5.160 1.00 93.69 95 GLU A O 1
ATOM 758 N N . VAL A 1 96 ? 9.660 8.366 -5.877 1.00 93.19 96 VAL A N 1
ATOM 759 C CA . VAL A 1 96 ? 9.486 7.120 -5.116 1.00 93.19 96 VAL A CA 1
ATOM 760 C C . VAL A 1 96 ? 9.527 7.379 -3.609 1.00 93.19 96 VAL A C 1
ATOM 762 O O . VAL A 1 96 ? 8.702 6.840 -2.872 1.00 93.19 96 VAL A O 1
ATOM 765 N N . LEU A 1 97 ? 10.421 8.255 -3.144 1.00 93.12 97 LEU A N 1
ATOM 766 C CA . LEU A 1 97 ? 10.461 8.690 -1.746 1.00 93.12 97 LEU A CA 1
ATOM 767 C C . LEU A 1 97 ? 9.181 9.426 -1.334 1.00 93.12 97 LEU A C 1
ATOM 769 O O . LEU A 1 97 ? 8.691 9.209 -0.227 1.00 93.12 97 LEU A O 1
ATOM 773 N N . ALA A 1 98 ? 8.619 10.273 -2.199 1.00 93.81 98 ALA A N 1
ATOM 774 C CA . ALA A 1 98 ? 7.351 10.947 -1.925 1.00 93.81 98 ALA A CA 1
ATOM 775 C C . ALA A 1 98 ? 6.208 9.934 -1.754 1.00 93.81 98 ALA A C 1
ATOM 777 O O . ALA A 1 98 ? 5.467 10.011 -0.775 1.00 93.81 98 ALA A O 1
ATOM 778 N N . VAL A 1 99 ? 6.127 8.934 -2.635 1.00 93.81 99 VAL A N 1
ATOM 779 C CA . VAL A 1 99 ? 5.151 7.838 -2.525 1.00 93.81 99 VAL A CA 1
ATOM 780 C C . VAL A 1 99 ? 5.349 7.031 -1.237 1.00 93.81 99 VAL A C 1
ATOM 782 O O . VAL A 1 99 ? 4.375 6.745 -0.542 1.00 93.81 99 VAL A O 1
ATOM 785 N N . SER A 1 100 ? 6.595 6.721 -0.871 1.00 93.25 100 SER A N 1
ATOM 786 C CA . SER A 1 100 ? 6.912 6.012 0.376 1.00 93.25 100 SER A CA 1
ATOM 787 C C . SER A 1 100 ? 6.490 6.799 1.622 1.00 93.25 100 SER A C 1
ATOM 789 O O . SER A 1 100 ? 5.948 6.228 2.568 1.00 93.25 100 SER A O 1
ATOM 791 N N . ARG A 1 101 ? 6.645 8.130 1.613 1.00 92.88 101 ARG A N 1
ATOM 792 C CA . ARG A 1 101 ? 6.137 8.999 2.690 1.00 92.88 101 ARG A CA 1
ATOM 793 C C . ARG A 1 101 ? 4.612 8.959 2.779 1.00 92.88 101 ARG A C 1
ATOM 795 O O . ARG A 1 101 ? 4.077 8.924 3.885 1.00 92.88 101 ARG A O 1
ATOM 802 N N . THR A 1 102 ? 3.913 8.933 1.644 1.00 90.88 102 THR A N 1
ATOM 803 C CA . THR A 1 102 ? 2.451 8.773 1.616 1.00 90.88 102 THR A CA 1
ATOM 804 C C . THR A 1 102 ? 2.023 7.424 2.193 1.00 90.88 102 THR A C 1
ATOM 806 O O . THR A 1 102 ? 1.130 7.387 3.034 1.00 90.88 102 THR A O 1
ATOM 809 N N . GLU A 1 103 ? 2.680 6.327 1.809 1.00 91.81 103 GLU A N 1
ATOM 810 C CA . GLU A 1 103 ? 2.440 4.994 2.387 1.00 91.81 103 GLU A CA 1
ATOM 811 C C . GLU A 1 103 ? 2.636 4.993 3.913 1.00 91.81 103 GLU A C 1
ATOM 813 O O . GLU A 1 103 ? 1.772 4.511 4.649 1.00 91.81 103 GLU A O 1
ATOM 818 N N . ALA A 1 104 ? 3.725 5.592 4.404 1.00 89.25 104 ALA A N 1
ATOM 819 C CA . ALA A 1 104 ? 3.992 5.700 5.836 1.00 89.25 104 ALA A CA 1
ATOM 820 C C . ALA A 1 104 ? 2.901 6.497 6.574 1.00 89.25 104 ALA A C 1
ATOM 822 O O . ALA A 1 104 ? 2.451 6.078 7.642 1.00 89.25 104 ALA A O 1
ATOM 823 N N . ALA A 1 105 ? 2.429 7.605 5.994 1.00 87.69 105 ALA A N 1
ATOM 824 C CA . ALA A 1 105 ? 1.348 8.410 6.563 1.00 87.69 105 ALA A CA 1
ATOM 825 C C . ALA A 1 105 ? 0.016 7.638 6.621 1.00 87.69 105 ALA A C 1
ATOM 827 O O . ALA A 1 105 ? -0.688 7.689 7.631 1.00 87.69 105 ALA A O 1
ATOM 828 N N . LEU A 1 106 ? -0.316 6.875 5.574 1.00 86.69 106 LEU A N 1
ATOM 829 C CA . LEU A 1 106 ? -1.513 6.025 5.544 1.00 86.69 106 LEU A CA 1
ATOM 830 C C . LEU A 1 106 ? -1.443 4.916 6.599 1.00 86.69 106 LEU A C 1
ATOM 832 O O . LEU A 1 106 ? -2.423 4.665 7.304 1.00 86.69 106 LEU A O 1
ATOM 836 N N . TYR A 1 107 ? -0.276 4.288 6.756 1.00 87.94 107 TYR A N 1
ATOM 837 C CA . TYR A 1 107 ? -0.042 3.304 7.810 1.00 87.94 107 TYR A CA 1
ATOM 838 C C . TYR A 1 107 ? -0.209 3.911 9.207 1.00 87.94 107 TYR A C 1
ATOM 840 O O . TYR A 1 107 ? -0.918 3.343 10.040 1.00 87.94 107 TYR A O 1
ATOM 848 N N . GLN A 1 108 ? 0.396 5.075 9.464 1.00 85.69 108 GLN A N 1
ATOM 849 C CA . GLN A 1 108 ? 0.265 5.771 10.746 1.00 85.69 108 GLN A CA 1
ATOM 850 C C . GLN A 1 108 ? -1.194 6.120 11.043 1.00 85.69 108 GLN A C 1
ATOM 852 O O . GLN A 1 108 ? -1.683 5.767 12.111 1.00 85.69 108 GLN A O 1
ATOM 857 N N . ALA A 1 109 ? -1.927 6.686 10.082 1.00 80.56 109 ALA A N 1
ATOM 858 C CA . ALA A 1 109 ? -3.341 7.012 10.253 1.00 80.56 109 ALA A CA 1
ATOM 859 C C . ALA A 1 109 ? -4.202 5.769 10.549 1.00 80.56 109 ALA A C 1
ATOM 861 O O . ALA A 1 109 ? -5.123 5.818 11.368 1.00 80.56 109 ALA A O 1
ATOM 862 N N . ALA A 1 110 ? -3.915 4.633 9.908 1.00 80.94 110 ALA A N 1
ATOM 863 C CA . ALA A 1 110 ? -4.598 3.374 10.197 1.00 80.94 110 ALA A CA 1
ATOM 864 C C . ALA A 1 110 ? -4.244 2.831 11.594 1.00 80.94 110 ALA A C 1
ATOM 866 O O . ALA A 1 110 ? -5.124 2.345 12.301 1.00 80.94 110 ALA A O 1
ATOM 867 N N . ASN A 1 111 ? -2.984 2.948 12.012 1.00 78.44 111 ASN A N 1
ATOM 868 C CA . ASN A 1 111 ? -2.503 2.472 13.309 1.00 78.44 111 ASN A CA 1
ATOM 869 C C . ASN A 1 111 ? -2.919 3.382 14.485 1.00 78.44 111 ASN A C 1
ATOM 871 O O . ASN A 1 111 ? -3.145 2.929 15.603 1.00 78.44 111 ASN A O 1
ATOM 875 N N . GLU A 1 112 ? -3.060 4.683 14.262 1.00 74.12 112 GLU A N 1
ATOM 876 C CA . GLU A 1 112 ? -3.636 5.594 15.253 1.00 74.12 112 GLU A CA 1
ATOM 877 C C . GLU A 1 112 ? -5.119 5.304 15.453 1.00 74.12 112 GLU A C 1
ATOM 879 O O . GLU A 1 112 ? -5.591 5.276 16.585 1.00 74.12 112 GLU A O 1
ATOM 884 N N . ARG A 1 113 ? -5.851 4.976 14.383 1.00 66.19 113 ARG A N 1
ATOM 885 C CA . ARG A 1 113 ? -7.265 4.580 14.473 1.00 66.19 113 ARG A CA 1
ATOM 886 C C . ARG A 1 113 ? -7.485 3.264 15.217 1.00 66.19 113 ARG A C 1
ATOM 888 O O . ARG A 1 113 ? -8.552 3.104 15.799 1.00 66.19 113 ARG A O 1
ATOM 895 N N . THR A 1 114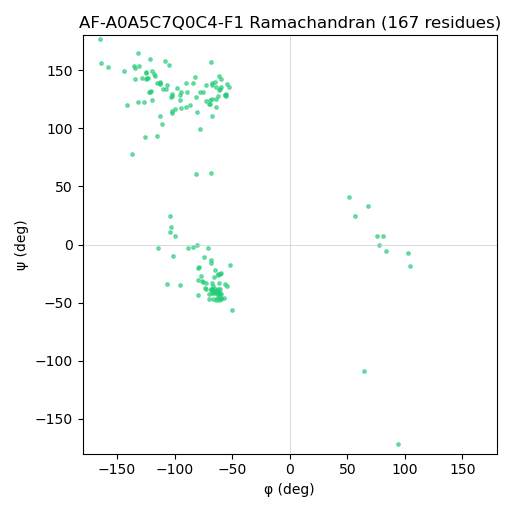 ? -6.529 2.333 15.219 1.00 62.03 114 THR A N 1
ATOM 896 C CA . THR A 1 114 ? -6.600 1.146 16.094 1.00 62.03 114 THR A CA 1
ATOM 897 C C . THR A 1 114 ? -6.330 1.505 17.550 1.00 62.03 114 THR A C 1
ATOM 899 O O . THR A 1 114 ? -7.013 0.978 18.426 1.00 62.03 114 THR A O 1
ATOM 902 N N . ARG A 1 115 ? -5.392 2.424 17.817 1.00 58.94 115 ARG A N 1
ATOM 903 C CA . ARG A 1 115 ? -5.055 2.895 19.175 1.00 58.94 115 ARG A CA 1
ATOM 904 C C . ARG A 1 115 ? -6.124 3.799 19.799 1.00 58.94 115 ARG A C 1
ATOM 906 O O . ARG A 1 115 ? -6.315 3.753 21.006 1.00 58.94 115 ARG A O 1
ATOM 913 N N . GLN A 1 116 ? -6.822 4.596 18.989 1.00 52.00 116 GLN A N 1
ATOM 914 C CA . GLN A 1 116 ? -7.894 5.505 19.415 1.00 52.00 116 GLN A CA 1
ATOM 915 C C . GLN A 1 116 ? -9.247 4.816 19.624 1.00 52.00 116 GLN A C 1
ATOM 917 O O . GLN A 1 116 ? -10.211 5.479 19.990 1.00 52.00 116 GLN A O 1
ATOM 922 N N . THR A 1 117 ? -9.352 3.504 19.412 1.00 52.31 117 THR A N 1
ATOM 923 C CA . THR A 1 117 ? -10.425 2.730 20.042 1.00 52.31 117 THR A CA 1
ATOM 924 C C . THR A 1 117 ? -9.991 2.506 21.488 1.00 52.31 117 THR A C 1
ATOM 926 O O . THR A 1 117 ? -9.149 1.629 21.701 1.00 52.31 117 THR A O 1
ATOM 929 N N . PRO A 1 118 ? -10.475 3.280 22.484 1.00 53.72 118 PRO A N 1
ATOM 930 C CA . PRO A 1 118 ? -10.197 2.931 23.865 1.00 53.72 118 PRO A CA 1
ATOM 931 C C . PRO A 1 118 ? -10.680 1.493 24.062 1.00 53.72 118 PRO A C 1
ATOM 933 O O . PRO A 1 118 ? -11.790 1.140 23.652 1.00 53.72 118 PRO A O 1
ATOM 936 N N . LEU A 1 119 ? -9.808 0.649 24.618 1.00 64.38 119 LEU A N 1
ATOM 937 C CA . LEU A 1 119 ? -10.123 -0.715 25.045 1.00 64.38 119 LEU A CA 1
ATOM 938 C C . LEU A 1 119 ? -11.063 -0.632 26.254 1.00 64.38 119 LEU A C 1
ATOM 940 O O . LEU A 1 119 ? -10.700 -1.041 27.351 1.00 64.38 119 LEU A O 1
ATOM 944 N N . LEU A 1 120 ? -12.245 -0.051 26.053 1.00 71.44 120 LEU A N 1
ATOM 945 C CA . LEU A 1 120 ? -13.300 -0.035 27.041 1.00 71.44 120 LEU A CA 1
ATOM 946 C C . LEU A 1 120 ? -13.734 -1.475 27.262 1.00 71.44 120 LEU A C 1
ATOM 948 O O . LEU A 1 120 ? -14.040 -2.212 26.320 1.00 71.44 120 LEU A O 1
ATOM 952 N N . LYS A 1 121 ? -13.705 -1.888 28.519 1.00 78.62 121 LYS A N 1
ATOM 953 C CA . LYS A 1 121 ? -14.160 -3.192 28.974 1.00 78.62 121 LYS A CA 1
ATOM 954 C C . LYS A 1 121 ? -15.498 -3.030 29.673 1.00 78.62 121 LYS A C 1
ATOM 956 O O . LYS A 1 121 ? -15.833 -1.974 30.205 1.00 78.62 121 LYS A O 1
ATOM 961 N N . SER A 1 122 ? -16.277 -4.108 29.680 1.00 79.56 122 SER A N 1
ATOM 962 C CA . SER A 1 122 ? -17.458 -4.171 30.537 1.00 79.56 122 SER A CA 1
ATOM 963 C C . SER A 1 122 ? -17.039 -3.931 31.990 1.00 79.56 122 SER A C 1
ATOM 965 O O . SER A 1 122 ? -16.137 -4.600 32.489 1.00 79.56 122 SER A O 1
ATOM 967 N N . GLY A 1 123 ? -17.714 -3.002 32.657 1.00 83.00 123 GLY A N 1
ATOM 968 C CA . GLY A 1 123 ? -17.411 -2.542 34.008 1.00 83.00 123 GLY A CA 1
ATOM 969 C C . GLY A 1 123 ? -16.731 -1.175 34.062 1.00 83.00 123 GLY A C 1
ATOM 970 O O . GLY A 1 123 ? -16.807 -0.530 35.105 1.00 83.00 123 GLY A O 1
ATOM 971 N N . ASP A 1 124 ? -16.139 -0.698 32.963 1.00 86.94 124 ASP A N 1
ATOM 972 C CA . ASP A 1 124 ? -15.447 0.592 32.957 1.00 86.94 124 ASP A CA 1
ATOM 973 C C . ASP A 1 124 ? -16.426 1.744 33.219 1.00 86.94 124 ASP A C 1
ATOM 975 O O . ASP A 1 124 ? -17.527 1.799 32.659 1.00 86.94 124 ASP A O 1
ATOM 979 N N . ALA A 1 125 ? -16.016 2.673 34.083 1.00 88.75 125 ALA A N 1
ATOM 980 C CA . ALA A 1 125 ? -16.744 3.903 34.358 1.00 88.75 125 ALA A CA 1
ATOM 981 C C . ALA A 1 125 ? -16.194 5.021 33.467 1.00 88.75 125 ALA A C 1
ATOM 983 O O . ALA A 1 125 ? -15.027 5.389 33.581 1.00 88.75 125 ALA A O 1
ATOM 984 N N . VAL A 1 126 ? -17.045 5.560 32.600 1.00 90.25 126 VAL A N 1
ATOM 985 C CA . VAL A 1 126 ? -16.699 6.599 31.621 1.00 90.25 126 VAL A CA 1
ATOM 986 C C . VAL A 1 126 ? -17.708 7.733 31.657 1.00 90.25 126 VAL A C 1
ATOM 988 O O . VAL A 1 126 ? -18.804 7.603 32.209 1.00 90.25 126 VAL A O 1
ATOM 991 N N . THR A 1 127 ? -17.349 8.862 31.064 1.00 90.06 127 THR A N 1
ATOM 992 C CA . THR A 1 127 ? -18.237 10.015 30.914 1.00 90.06 127 THR A CA 1
ATOM 993 C C . THR A 1 127 ? -18.610 10.185 29.452 1.00 90.06 127 THR A C 1
ATOM 995 O O . THR A 1 127 ? -17.753 10.151 28.573 1.00 90.06 127 THR A O 1
ATOM 998 N N . ILE A 1 128 ? -19.895 10.396 29.175 1.00 88.00 128 ILE A N 1
ATOM 999 C CA . ILE A 1 128 ? -20.331 10.766 27.827 1.00 88.00 128 ILE A CA 1
ATOM 1000 C C . ILE A 1 128 ? -19.909 12.217 27.578 1.00 88.00 128 ILE A C 1
ATOM 1002 O O . ILE A 1 128 ? -20.298 13.104 28.330 1.00 88.00 128 ILE A O 1
ATOM 1006 N N . ILE A 1 129 ? -19.136 12.475 26.527 1.00 87.56 129 ILE A N 1
ATOM 1007 C CA . ILE A 1 129 ? -18.624 13.814 26.185 1.00 87.56 129 ILE A CA 1
ATOM 1008 C C . ILE A 1 129 ? -19.397 14.495 25.050 1.00 87.56 129 ILE A C 1
ATOM 1010 O O . ILE A 1 129 ? -19.169 15.673 24.776 1.00 87.56 129 ILE A O 1
ATOM 1014 N N . ARG A 1 130 ? -20.287 13.769 24.356 1.00 78.62 130 ARG A N 1
ATOM 1015 C CA . ARG A 1 130 ? -21.091 14.291 23.237 1.00 78.62 130 ARG A CA 1
ATOM 1016 C C . ARG A 1 130 ? -22.501 13.692 23.219 1.00 78.62 130 ARG A C 1
ATOM 1018 O O . ARG A 1 130 ? -22.705 12.547 23.606 1.00 78.62 130 ARG A O 1
ATOM 1025 N N . GLY A 1 131 ? -23.476 14.462 22.730 1.00 83.69 131 GLY A N 1
ATOM 1026 C CA . GLY A 1 131 ? -24.872 14.031 22.568 1.00 83.69 131 GLY A CA 1
ATOM 1027 C C . GLY A 1 131 ? -25.791 14.375 23.747 1.00 83.69 131 GLY A C 1
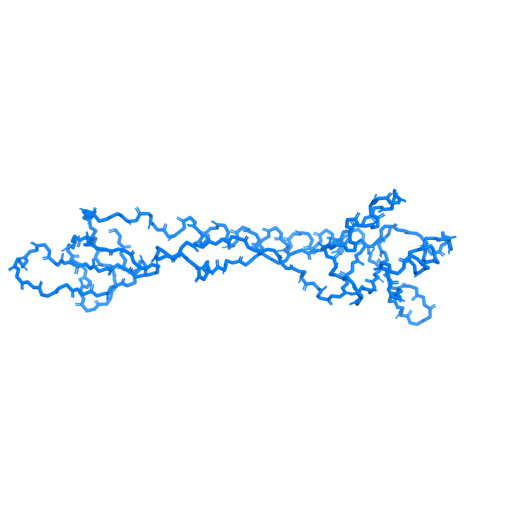ATOM 1028 O O . GLY A 1 131 ? -25.415 15.102 24.662 1.00 83.69 131 GLY A O 1
ATOM 1029 N N . ILE A 1 132 ? -27.022 13.852 23.724 1.00 82.44 132 ILE A N 1
ATOM 1030 C CA . ILE A 1 132 ? -28.095 14.226 24.671 1.00 82.44 132 ILE A CA 1
ATOM 1031 C C . ILE A 1 132 ? -27.801 13.844 26.132 1.00 82.44 132 ILE A C 1
ATOM 1033 O O . ILE A 1 132 ? -28.360 14.427 27.055 1.00 82.44 132 ILE A O 1
ATOM 1037 N N . LEU A 1 133 ? -26.905 12.878 26.344 1.00 86.38 133 LEU A N 1
ATOM 1038 C CA . LEU A 1 133 ? -26.464 12.422 27.664 1.00 86.38 133 LEU A CA 1
ATOM 1039 C C . LEU A 1 133 ? -25.076 12.968 28.044 1.00 86.38 133 LEU A C 1
ATOM 1041 O O . LEU A 1 133 ? -24.455 12.455 28.973 1.00 86.38 133 LEU A O 1
ATOM 1045 N N . SER A 1 134 ? -24.579 13.986 27.334 1.00 89.00 134 SER A N 1
ATOM 1046 C CA . SER A 1 134 ? -23.275 14.599 27.604 1.00 89.00 134 SER A CA 1
ATOM 1047 C C . SER A 1 134 ? -23.146 15.065 29.060 1.00 89.00 134 SER A C 1
ATOM 1049 O O . SER A 1 134 ? -24.081 15.616 29.641 1.00 89.00 134 SER A O 1
ATOM 1051 N N . GLY A 1 135 ? -21.979 14.828 29.655 1.00 86.38 135 GLY A N 1
ATOM 1052 C CA . GLY A 1 135 ? -21.657 15.107 31.055 1.00 86.38 135 GLY A CA 1
ATOM 1053 C C . GLY A 1 135 ? -22.102 14.028 32.046 1.00 86.38 135 GLY A C 1
ATOM 1054 O O . GLY A 1 135 ? -21.777 14.125 33.229 1.00 86.38 135 GLY A O 1
ATOM 1055 N N . ARG A 1 136 ? -22.829 12.989 31.612 1.00 88.69 136 ARG A N 1
ATOM 1056 C CA . ARG A 1 136 ? -23.258 11.899 32.502 1.00 88.69 136 ARG A CA 1
ATOM 1057 C C . ARG A 1 136 ? -22.171 10.843 32.659 1.00 88.69 136 ARG A C 1
ATOM 1059 O O . ARG A 1 136 ? -21.558 10.418 31.679 1.00 88.69 136 ARG A O 1
ATOM 1066 N N . LYS A 1 137 ? -22.010 10.372 33.898 1.00 91.44 137 LYS A N 1
ATOM 1067 C CA . LYS A 1 137 ? -21.219 9.184 34.220 1.00 91.44 137 LYS A CA 1
ATOM 1068 C C . LYS A 1 137 ? -22.019 7.932 33.885 1.00 91.44 137 LYS A C 1
ATOM 1070 O O . LYS A 1 137 ? -23.194 7.810 34.245 1.00 91.44 137 LYS A O 1
ATOM 1075 N N . VAL A 1 138 ? -21.381 7.013 33.181 1.00 92.12 138 VAL A N 1
ATOM 1076 C CA . VAL A 1 138 ? -21.979 5.763 32.733 1.00 92.12 138 VAL A CA 1
ATOM 1077 C C . VAL A 1 138 ? -21.030 4.599 32.990 1.00 92.12 138 VAL A C 1
ATOM 1079 O O . VAL A 1 138 ? -19.813 4.757 33.004 1.00 92.12 138 VAL A O 1
ATOM 1082 N N . CYS A 1 139 ? -21.598 3.418 33.194 1.00 91.00 139 CYS A N 1
ATOM 1083 C CA . CYS A 1 139 ? -20.861 2.167 33.258 1.00 91.00 139 CYS A CA 1
ATOM 1084 C C . CYS A 1 139 ? -21.042 1.424 31.935 1.00 91.00 139 CYS A C 1
ATOM 1086 O O . CYS A 1 139 ? -22.170 1.252 31.457 1.00 91.00 139 CYS A O 1
ATOM 1088 N N . VAL A 1 140 ? -19.936 0.991 31.338 1.00 90.44 140 VAL A N 1
ATOM 1089 C CA . VAL A 1 140 ? -19.937 0.164 30.132 1.00 90.44 140 VAL A CA 1
ATOM 1090 C C . VAL A 1 140 ? -20.454 -1.225 30.497 1.00 90.44 140 VAL A C 1
ATOM 1092 O O . VAL A 1 140 ? -19.895 -1.903 31.352 1.00 90.44 140 VAL A O 1
ATOM 1095 N N . ARG A 1 141 ? -21.538 -1.667 29.860 1.00 89.31 141 ARG A N 1
ATOM 1096 C CA . ARG A 1 141 ? -22.110 -3.013 30.036 1.00 89.31 141 ARG A CA 1
ATOM 1097 C C . ARG A 1 141 ? -21.614 -3.993 28.983 1.00 89.31 141 ARG A C 1
ATOM 1099 O O . ARG A 1 141 ? -21.466 -5.173 29.267 1.00 89.31 141 ARG A O 1
ATOM 1106 N N . ASP A 1 142 ? -21.402 -3.509 27.766 1.00 86.44 142 ASP A N 1
ATOM 1107 C CA . ASP A 1 142 ? -20.936 -4.308 26.636 1.00 86.44 142 ASP A CA 1
ATOM 1108 C C . ASP A 1 142 ? -20.281 -3.385 25.601 1.00 86.44 142 ASP A C 1
ATOM 1110 O O . ASP A 1 142 ? -20.646 -2.212 25.493 1.00 86.44 142 ASP A O 1
ATOM 1114 N N . VAL A 1 143 ? -19.338 -3.904 24.818 1.00 82.69 143 VAL A N 1
ATOM 1115 C CA . VAL A 1 143 ? -18.687 -3.162 23.731 1.00 82.69 143 VAL A CA 1
ATOM 1116 C C . VAL A 1 143 ? -18.805 -3.953 22.441 1.00 82.69 143 VAL A C 1
ATOM 1118 O O . VAL A 1 143 ? -18.360 -5.094 22.331 1.00 82.69 143 VAL A O 1
ATOM 1121 N N . ARG A 1 144 ? -19.410 -3.323 21.434 1.00 77.81 144 ARG A N 1
ATOM 1122 C CA . ARG A 1 144 ? -19.694 -3.922 20.129 1.00 77.81 144 ARG A CA 1
ATOM 1123 C C . ARG A 1 144 ? -19.104 -3.056 19.025 1.00 77.81 144 ARG A C 1
ATOM 1125 O O . ARG A 1 144 ? -19.742 -2.142 18.501 1.00 77.81 144 ARG A O 1
ATOM 1132 N N . GLY A 1 145 ? -17.872 -3.367 18.628 1.00 74.25 145 GLY A N 1
ATOM 1133 C CA . GLY A 1 145 ? -17.177 -2.636 17.569 1.00 74.25 145 GLY A CA 1
ATOM 1134 C C . GLY A 1 145 ? -16.898 -1.182 17.962 1.00 74.25 145 GLY A C 1
ATOM 1135 O O . GLY A 1 145 ? -16.038 -0.937 18.794 1.00 74.25 145 GLY A O 1
ATOM 1136 N N . ARG A 1 146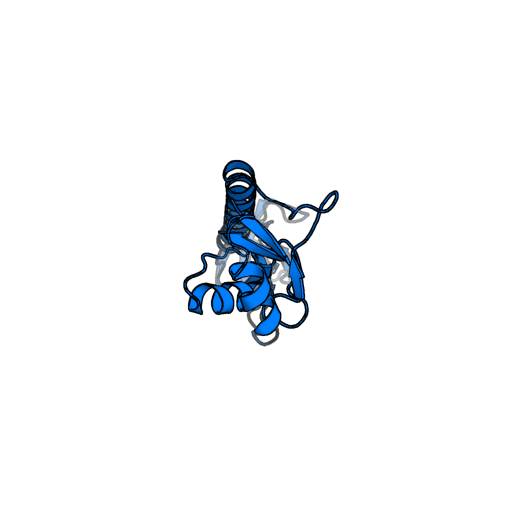 ? -17.601 -0.219 17.344 1.00 77.81 146 ARG A N 1
ATOM 1137 C CA . ARG A 1 146 ? -17.451 1.229 17.614 1.00 77.81 146 ARG A CA 1
ATOM 1138 C C . ARG A 1 146 ? -18.516 1.806 18.545 1.00 77.81 146 ARG A C 1
ATOM 1140 O O . ARG A 1 146 ? -18.573 3.020 18.707 1.00 77.81 146 ARG A O 1
ATOM 1147 N N . GLN A 1 147 ? -19.358 0.965 19.130 1.00 83.69 147 GLN A N 1
ATOM 1148 C CA . GLN A 1 147 ? -20.379 1.388 20.079 1.00 83.69 147 GLN A CA 1
ATOM 1149 C C . GLN A 1 147 ? -20.204 0.647 21.401 1.00 83.69 147 GLN A C 1
ATOM 1151 O O . GLN A 1 147 ? -19.877 -0.540 21.413 1.00 83.69 147 GLN A O 1
ATOM 1156 N N . ALA A 1 148 ? -20.454 1.337 22.505 1.00 87.38 148 ALA A N 1
ATOM 1157 C CA . ALA A 1 148 ? -20.620 0.738 23.818 1.00 87.38 148 ALA A CA 1
ATOM 1158 C C . ALA A 1 148 ? -22.097 0.781 24.206 1.00 87.38 148 ALA A C 1
ATOM 1160 O O . ALA A 1 148 ? -22.775 1.791 24.008 1.00 87.38 148 ALA A O 1
ATOM 1161 N N . LEU A 1 149 ? -22.588 -0.316 24.772 1.00 90.88 149 LEU A N 1
ATOM 1162 C CA . LEU A 1 149 ? -23.824 -0.317 25.536 1.00 90.88 149 LEU A CA 1
ATOM 1163 C C . LEU A 1 149 ? -23.486 0.206 26.928 1.00 90.88 149 LEU A C 1
ATOM 1165 O O . LEU A 1 149 ? -22.734 -0.434 27.664 1.00 90.88 149 LEU A O 1
ATOM 1169 N N . VAL A 1 150 ? -24.020 1.364 27.285 1.00 91.50 150 VAL A N 1
ATOM 1170 C CA . VAL A 1 150 ? -23.706 2.039 28.545 1.00 91.50 150 VAL A CA 1
ATOM 1171 C C . VAL A 1 150 ? -24.957 2.214 29.394 1.00 91.50 150 VAL A C 1
ATOM 1173 O O . VAL A 1 150 ? -26.063 2.358 28.872 1.00 91.50 150 VAL A O 1
ATOM 1176 N N . GLN A 1 151 ? -24.793 2.198 30.715 1.00 91.88 151 GLN A N 1
ATOM 1177 C CA . GLN A 1 151 ? -25.866 2.470 31.667 1.00 91.88 151 GLN A CA 1
ATOM 1178 C C . GLN A 1 151 ? -25.489 3.641 32.566 1.00 91.88 151 GLN A C 1
ATOM 1180 O O . GLN A 1 151 ? -24.401 3.670 33.136 1.00 91.88 151 GLN A O 1
ATOM 1185 N N . VAL A 1 152 ? -26.401 4.598 32.703 1.00 90.19 152 VAL A N 1
ATOM 1186 C CA . VAL A 1 152 ? -26.188 5.800 33.506 1.00 90.19 152 VAL A CA 1
ATOM 1187 C C . VAL A 1 152 ? -26.111 5.433 34.991 1.00 90.19 152 VAL A C 1
ATOM 1189 O O . VAL A 1 152 ? -27.013 4.791 35.527 1.00 90.19 152 VAL A O 1
ATOM 1192 N N . THR A 1 153 ? -25.023 5.824 35.660 1.00 84.62 153 THR A N 1
ATOM 1193 C CA . THR A 1 153 ? -24.732 5.376 37.035 1.00 84.62 153 THR A CA 1
ATOM 1194 C C . THR A 1 153 ? -25.561 6.092 38.094 1.00 84.62 153 THR A C 1
ATOM 1196 O O . THR A 1 153 ? -25.811 5.526 39.151 1.00 84.62 153 THR A O 1
ATOM 1199 N N . ASP A 1 154 ? -25.996 7.327 37.830 1.00 81.00 154 ASP A N 1
ATOM 1200 C CA . ASP A 1 154 ? -26.767 8.137 38.785 1.00 81.00 154 ASP A CA 1
ATOM 1201 C C . ASP A 1 154 ? -28.280 7.835 38.774 1.00 81.00 154 ASP A C 1
ATOM 1203 O O . ASP A 1 154 ? -29.029 8.390 39.578 1.00 81.00 154 ASP A O 1
ATOM 1207 N N . ARG A 1 155 ? -28.737 6.932 37.894 1.00 76.31 155 ARG A N 1
ATOM 1208 C CA . ARG A 1 155 ? -30.135 6.487 37.799 1.00 76.31 155 ARG A CA 1
ATOM 1209 C C . ARG A 1 155 ? -30.224 4.968 37.611 1.00 76.31 155 ARG A C 1
ATOM 1211 O O . ARG A 1 155 ? -30.469 4.503 36.487 1.00 76.31 155 ARG A O 1
ATOM 1218 N N . PRO A 1 156 ? -30.039 4.181 38.688 1.00 66.75 156 PRO A N 1
ATOM 1219 C CA . PRO A 1 156 ? -30.253 2.739 38.641 1.00 66.75 156 PRO A CA 1
ATOM 1220 C C . PRO A 1 156 ? -31.685 2.439 38.168 1.00 66.75 156 PRO A C 1
ATOM 1222 O O . PRO A 1 156 ? -32.644 3.024 38.660 1.00 66.75 156 PRO A O 1
ATOM 1225 N N . GLY A 1 157 ? -31.818 1.573 37.159 1.00 73.56 157 GLY A N 1
ATOM 1226 C CA . GLY A 1 157 ? -33.099 1.254 36.507 1.00 73.56 157 GLY A CA 1
ATOM 1227 C C . GLY A 1 157 ? -33.324 1.924 35.146 1.00 73.56 157 GLY A C 1
ATOM 1228 O O . GLY A 1 157 ? -34.266 1.568 34.444 1.00 73.56 157 GLY A O 1
ATOM 1229 N N . THR A 1 158 ? -32.449 2.842 34.718 1.00 78.19 158 THR A N 1
ATOM 1230 C CA . THR A 1 158 ? -32.479 3.352 33.337 1.00 78.19 158 THR A CA 1
ATOM 1231 C C . THR A 1 158 ? -32.102 2.266 32.332 1.00 78.19 158 THR A C 1
ATOM 1233 O O . THR A 1 158 ? -31.178 1.476 32.562 1.00 78.19 158 THR A O 1
ATOM 1236 N N . ALA A 1 159 ? -32.830 2.238 31.211 1.00 85.12 159 ALA A N 1
ATOM 1237 C CA . ALA A 1 159 ? -32.536 1.352 30.096 1.00 85.12 159 ALA A CA 1
ATOM 1238 C C . ALA A 1 159 ? -31.126 1.652 29.548 1.00 85.12 159 ALA A C 1
ATOM 1240 O O . ALA A 1 159 ? -30.790 2.826 29.359 1.00 85.12 159 ALA A O 1
ATOM 1241 N N . PRO A 1 160 ? -30.293 0.629 29.293 1.00 89.81 160 PRO A N 1
ATOM 1242 C CA . PRO A 1 160 ? -28.992 0.824 28.667 1.00 89.81 160 PRO A CA 1
ATOM 1243 C C . PRO A 1 160 ? -29.125 1.434 27.265 1.00 89.81 160 PRO A C 1
ATOM 1245 O O . PRO A 1 160 ? -30.059 1.115 26.530 1.00 89.81 160 PRO A O 1
ATOM 1248 N N . VAL A 1 161 ? -28.172 2.282 26.880 1.00 90.12 161 VAL A N 1
ATOM 1249 C CA . VAL A 1 161 ? -28.184 3.008 25.599 1.00 90.12 161 VAL A CA 1
ATOM 1250 C C . VAL A 1 161 ? -26.903 2.715 24.828 1.00 90.12 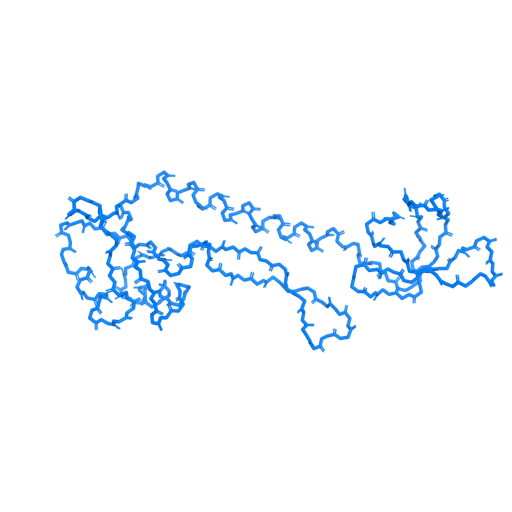161 VAL A C 1
ATOM 1252 O O . VAL A 1 161 ? -25.833 2.585 25.419 1.00 90.12 161 VAL A O 1
ATOM 1255 N N . PHE A 1 162 ? -26.998 2.609 23.503 1.00 89.62 162 PHE A N 1
ATOM 1256 C CA . PHE A 1 162 ? -25.821 2.516 22.642 1.00 89.62 162 PHE A CA 1
ATOM 1257 C C . PHE A 1 162 ? -25.228 3.901 22.381 1.00 89.62 162 PHE A C 1
ATOM 1259 O O . PHE A 1 162 ? -25.924 4.800 21.911 1.00 89.62 162 PHE A O 1
ATOM 1266 N N . VAL A 1 163 ? -23.934 4.054 22.650 1.00 88.19 163 VAL A N 1
ATOM 1267 C CA . VAL A 1 163 ? -23.174 5.296 22.449 1.00 88.19 163 VAL A CA 1
ATOM 1268 C C . VAL A 1 163 ? -21.918 4.985 21.638 1.00 88.19 163 VAL A C 1
ATOM 1270 O O . VAL A 1 163 ? -21.331 3.914 21.795 1.00 88.19 163 VAL A O 1
ATOM 1273 N N . SER A 1 164 ? -21.508 5.885 20.740 1.00 85.31 164 SER A N 1
ATOM 1274 C CA . SER A 1 164 ? -20.251 5.720 20.001 1.00 85.31 164 SER A CA 1
ATOM 1275 C C . SER A 1 164 ? -19.062 5.783 20.960 1.00 85.31 164 SER A C 1
ATOM 1277 O O . SER A 1 164 ? -19.026 6.639 21.838 1.00 85.31 164 SER A O 1
ATOM 1279 N N . LEU A 1 165 ? -18.046 4.939 20.766 1.00 82.31 165 LEU A N 1
ATOM 1280 C CA . LEU A 1 165 ? -16.814 4.994 21.567 1.00 82.31 165 LEU A CA 1
ATOM 1281 C C . LEU A 1 165 ? -16.095 6.348 21.436 1.00 82.31 165 LEU A C 1
ATOM 1283 O O . LEU A 1 165 ? -15.381 6.743 22.347 1.00 82.31 165 LEU A O 1
ATOM 1287 N N . SER A 1 166 ? -16.309 7.073 20.330 1.00 82.19 166 SER A N 1
ATOM 1288 C CA . SER A 1 166 ? -15.796 8.438 20.128 1.00 82.19 166 SER A CA 1
ATOM 1289 C C . SER A 1 166 ? -16.445 9.491 21.028 1.00 82.19 166 SER A C 1
ATOM 1291 O O . SER A 1 166 ? -15.944 10.609 21.114 1.00 82.19 166 SER A O 1
ATOM 1293 N N . ASP A 1 167 ? -17.581 9.155 21.637 1.00 84.94 167 ASP A N 1
ATOM 1294 C CA . ASP A 1 167 ? -18.388 10.064 22.449 1.00 84.94 167 ASP A CA 1
ATOM 1295 C C . ASP A 1 167 ? -18.209 9.779 23.948 1.00 84.94 167 ASP A C 1
ATOM 1297 O O . ASP A 1 167 ? -18.960 10.312 24.764 1.00 84.94 167 ASP A O 1
ATOM 1301 N N . LEU A 1 168 ? -17.223 8.949 24.312 1.00 82.56 168 LEU A N 1
ATOM 1302 C CA . LEU A 1 168 ? -16.895 8.545 25.680 1.00 82.56 168 LEU A CA 1
ATOM 1303 C C . LEU A 1 168 ? -15.479 9.013 26.056 1.00 82.56 168 LEU A C 1
ATOM 1305 O O . LEU A 1 168 ? -14.587 9.027 25.206 1.00 82.56 168 LEU A O 1
ATOM 1309 N N . SER A 1 169 ? -15.287 9.376 27.327 1.00 81.50 169 SER A N 1
ATOM 1310 C CA . SER A 1 169 ? -14.006 9.752 27.945 1.00 81.50 169 SER A CA 1
ATOM 1311 C C . SER A 1 169 ? -13.787 9.061 29.279 1.00 81.50 169 SER A C 1
ATOM 1313 O O . SER A 1 169 ? -14.785 8.782 29.982 1.00 81.50 169 SER A O 1
#

Mean predicted aligned error: 12.96 Å

Radius of gyration: 24.37 Å; Cα contacts (8 Å, |Δi|>4): 305; chains: 1; bounding box: 53×30×66 Å

Secondary structure (DSSP, 8-state):
-EEEEE-SSS-HHHHHHHHHTTT--EE--EEEEEEE-TT-TT--EEEEEEESSTTEEEEE--TT-THHHHHHHHTTS-SEE-EETTEE-EE-HHHHHHHHHHHHHHHHHHHHHHHTS----TT-EEEB-SSTTTT-EEEEEEEETTEEEEEETTSTTPPPEEEEGGGB-

Nearest PDB structures (foldseek):
  4ytl-assembly2_B  TM=9.487E-01  e=9.949E-03  Saccharomyces cerevisiae S288C
  2e6z-assembly1_A  TM=8.688E-01  e=1.352E-01  Homo sapiens
  8w8f-assembly1_Z  TM=4.423E-01  e=3.094E-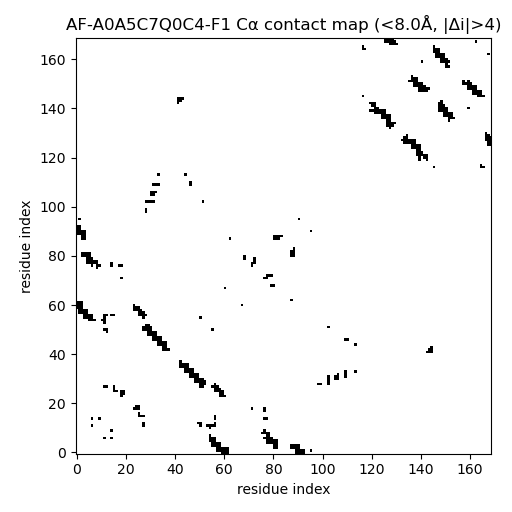02  Homo sapiens
  8ui0-assembly1_Z  TM=4.533E-01  e=3.275E-02  Homo sapiens
  8uis-assembly1_Z  TM=4.434E-01  e=8.117E-02  Homo sapiens

pLDDT: mean 83.13, std 10.41, range [52.0, 94.69]

Foldseek 3Di:
DWFKFFADPDWQVVLQVVLVVVVWHKAFQWFWAWDFDPPDQQRDTDIDIHGPDTRIMIIDDDQVRVVSQVVSCVVNSTVHIDDDPNHTDDDDPVRVVVSVVVSVVSVVVNVVVNVLQPPQDQQDWKAFCDDPRHRFIWGFHAHHHQWTFTHGPVDPPDHTDIDGSVRID